Protein AF-A0A6B4WQ37-F1 (afdb_monomer_lite)

Organism: Clostridium sporogenes (NCBI:txid1509)

Radius of gyration: 26.39 Å; chains: 1; bounding box: 66×14×68 Å

Structure (mmCIF, N/CA/C/O backbone):
data_AF-A0A6B4WQ37-F1
#
_entry.id   AF-A0A6B4WQ37-F1
#
loop_
_atom_site.group_PDB
_atom_site.id
_atom_site.type_symbol
_atom_site.label_atom_id
_atom_site.label_alt_id
_atom_site.label_comp_id
_atom_site.label_asym_id
_atom_site.label_entity_id
_atom_site.label_seq_id
_atom_site.pdbx_PDB_ins_code
_atom_site.Cartn_x
_atom_site.Cartn_y
_atom_site.Cartn_z
_atom_site.occupancy
_atom_site.B_iso_or_equiv
_atom_site.auth_seq_id
_atom_site.auth_comp_id
_atom_site.auth_asym_id
_atom_site.auth_atom_id
_atom_site.pdbx_PDB_model_num
ATOM 1 N N . MET A 1 1 ? 25.338 1.725 -35.491 1.00 53.91 1 MET A N 1
ATOM 2 C CA . MET A 1 1 ? 24.394 2.801 -35.107 1.00 53.91 1 MET A CA 1
ATOM 3 C C . MET A 1 1 ? 23.328 2.186 -34.203 1.00 53.91 1 MET A C 1
ATOM 5 O O . MET A 1 1 ? 22.151 2.442 -34.369 1.00 53.91 1 MET A O 1
ATOM 9 N N . ASP A 1 2 ? 23.745 1.349 -33.245 1.00 59.06 2 ASP A N 1
ATOM 10 C CA . ASP A 1 2 ? 22.859 0.354 -32.608 1.00 59.06 2 ASP A CA 1
ATOM 11 C C . ASP A 1 2 ? 22.713 0.570 -31.101 1.00 59.06 2 ASP A C 1
ATOM 13 O O . ASP A 1 2 ? 21.792 0.063 -30.470 1.00 59.06 2 ASP A O 1
ATOM 17 N N . ILE A 1 3 ? 23.585 1.393 -30.516 1.00 57.78 3 ILE A N 1
ATOM 18 C CA . ILE A 1 3 ? 23.569 1.706 -29.084 1.00 57.78 3 ILE A CA 1
ATOM 19 C C . ILE A 1 3 ? 22.501 2.751 -28.736 1.00 57.78 3 ILE A C 1
ATOM 21 O O . ILE A 1 3 ? 21.958 2.727 -27.634 1.00 57.78 3 ILE A O 1
ATOM 25 N N . GLY A 1 4 ? 22.159 3.637 -29.680 1.00 60.47 4 GLY A N 1
ATOM 26 C CA . GLY A 1 4 ? 21.100 4.637 -29.509 1.00 60.47 4 GLY A CA 1
ATOM 27 C C . GLY A 1 4 ? 19.709 4.002 -29.503 1.00 60.47 4 GLY A C 1
ATOM 28 O O . GLY A 1 4 ? 18.904 4.304 -28.627 1.00 60.47 4 GLY A O 1
ATOM 29 N N . GLY A 1 5 ? 19.470 3.045 -30.409 1.00 64.44 5 GLY A N 1
ATOM 30 C CA . GLY A 1 5 ? 18.231 2.263 -30.448 1.00 64.44 5 GLY A CA 1
ATOM 31 C C . GLY A 1 5 ? 18.058 1.383 -29.209 1.00 64.44 5 GLY A C 1
ATOM 32 O O . GLY A 1 5 ? 16.998 1.401 -28.587 1.00 64.44 5 GLY A O 1
ATOM 33 N N . LEU A 1 6 ? 19.123 0.695 -28.779 1.00 65.00 6 LEU A N 1
ATOM 34 C CA . LEU A 1 6 ? 19.125 -0.080 -27.532 1.00 65.00 6 LEU A CA 1
ATOM 35 C C . LEU A 1 6 ? 18.926 0.802 -26.291 1.00 65.00 6 LEU A C 1
ATOM 37 O O . LEU A 1 6 ? 18.139 0.449 -25.416 1.00 65.00 6 LEU A O 1
ATOM 41 N N . SER A 1 7 ? 19.576 1.967 -26.214 1.00 61.47 7 SER A N 1
ATOM 42 C CA . SER A 1 7 ? 19.408 2.892 -25.082 1.00 61.47 7 SER A CA 1
ATOM 43 C C . SER A 1 7 ? 18.001 3.481 -25.027 1.00 61.47 7 SER A C 1
ATOM 45 O O . SER A 1 7 ? 17.446 3.624 -23.941 1.00 61.47 7 SER A O 1
ATOM 47 N N . MET A 1 8 ? 17.389 3.769 -26.178 1.00 69.50 8 MET A N 1
ATOM 48 C CA . MET A 1 8 ? 15.992 4.196 -26.255 1.00 69.50 8 MET A CA 1
ATOM 49 C C . MET A 1 8 ? 15.029 3.077 -25.853 1.00 69.50 8 MET A C 1
ATOM 51 O O . MET A 1 8 ? 14.114 3.335 -25.075 1.00 69.50 8 MET A O 1
ATOM 55 N N . ALA A 1 9 ? 15.250 1.841 -26.304 1.00 68.69 9 ALA A N 1
ATOM 56 C CA . ALA A 1 9 ? 14.433 0.690 -25.917 1.00 68.69 9 ALA A CA 1
ATOM 57 C C . ALA A 1 9 ? 14.527 0.399 -24.407 1.00 68.69 9 ALA A C 1
ATOM 59 O O . ALA A 1 9 ? 13.513 0.203 -23.737 1.00 68.69 9 ALA A O 1
ATOM 60 N N . LEU A 1 10 ? 15.736 0.457 -23.838 1.00 71.50 10 LEU A N 1
ATOM 61 C CA . LEU A 1 10 ? 15.956 0.325 -22.396 1.00 71.50 10 LEU A CA 1
ATOM 62 C C . LEU A 1 10 ? 15.323 1.480 -21.613 1.00 71.50 10 LEU A C 1
ATOM 64 O O . LEU A 1 10 ? 14.738 1.254 -20.555 1.00 71.50 10 LEU A O 1
ATOM 68 N N . ASN A 1 11 ? 15.412 2.711 -22.121 1.00 73.19 11 ASN A 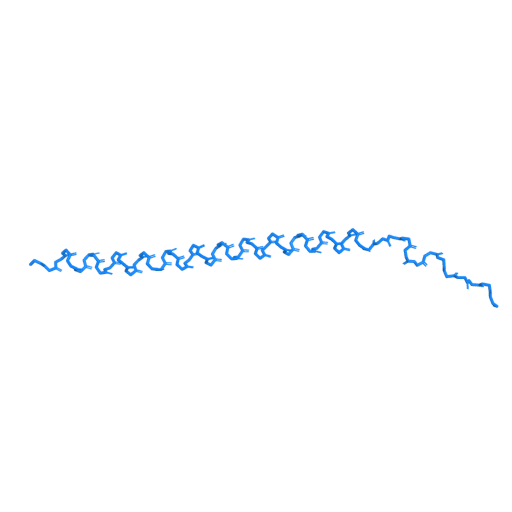N 1
ATOM 69 C CA . ASN A 1 11 ? 14.797 3.875 -21.488 1.00 73.19 11 ASN A CA 1
ATOM 70 C C . ASN A 1 11 ? 13.263 3.808 -21.529 1.00 73.19 11 ASN A C 1
ATOM 72 O O . ASN A 1 11 ? 12.619 4.150 -20.544 1.00 73.19 11 ASN A O 1
ATOM 76 N N . GLN A 1 12 ? 12.671 3.299 -22.613 1.00 71.12 12 GLN A N 1
ATOM 77 C CA . GLN A 1 12 ? 11.230 3.045 -22.692 1.00 71.12 12 GLN A CA 1
ATOM 78 C C . GLN A 1 12 ? 10.784 1.960 -21.702 1.00 71.12 12 GLN A C 1
ATOM 80 O O . GLN A 1 12 ? 9.783 2.141 -21.011 1.00 71.12 12 GLN A O 1
ATOM 85 N N . GLY A 1 13 ? 11.551 0.873 -21.556 1.00 75.31 13 GLY A N 1
ATOM 86 C CA . GLY A 1 13 ? 11.272 -0.165 -20.556 1.00 75.31 13 GLY A CA 1
ATOM 87 C C . GLY A 1 13 ? 11.381 0.343 -19.112 1.00 75.31 13 GLY A C 1
ATOM 88 O O . GLY A 1 13 ? 10.516 0.053 -18.283 1.00 75.31 13 GLY A O 1
ATOM 89 N N . LYS A 1 14 ? 12.405 1.153 -18.815 1.00 76.38 14 LYS A N 1
ATOM 90 C CA . LYS A 1 14 ? 12.563 1.819 -17.511 1.00 76.38 14 LYS A CA 1
ATOM 91 C C . LYS A 1 14 ? 11.440 2.816 -17.240 1.00 76.38 14 LYS A C 1
ATOM 93 O O . LYS A 1 14 ? 10.941 2.864 -16.120 1.00 76.38 14 LYS A O 1
ATOM 98 N N . LEU A 1 15 ? 11.025 3.577 -18.250 1.00 82.06 15 LEU A N 1
ATOM 99 C CA . LEU A 1 15 ? 9.917 4.520 -18.140 1.00 82.06 15 LEU A CA 1
ATOM 100 C C . LEU A 1 15 ? 8.604 3.796 -17.839 1.00 82.06 15 LEU A C 1
ATOM 102 O O . LEU A 1 15 ? 7.899 4.197 -16.919 1.00 82.06 15 LEU A O 1
ATOM 106 N N . ALA A 1 16 ? 8.304 2.706 -18.548 1.00 80.12 16 ALA A N 1
ATOM 107 C CA . ALA A 1 16 ? 7.110 1.906 -18.291 1.00 80.12 16 ALA A CA 1
ATOM 108 C C . ALA A 1 16 ? 7.087 1.374 -16.848 1.00 80.12 16 ALA A C 1
ATOM 110 O O . ALA A 1 16 ? 6.091 1.541 -16.148 1.00 80.12 16 ALA A O 1
ATOM 111 N N . GLN A 1 17 ? 8.207 0.831 -16.360 1.00 80.75 17 GLN A N 1
ATOM 112 C CA . GLN A 1 17 ? 8.324 0.384 -14.966 1.00 80.75 17 GLN A CA 1
ATOM 113 C C . GLN A 1 17 ? 8.175 1.536 -13.965 1.00 80.75 17 GLN A C 1
ATOM 115 O O . GLN A 1 17 ? 7.457 1.398 -12.976 1.00 80.75 17 GLN A O 1
ATOM 120 N N . ALA A 1 18 ? 8.808 2.684 -14.215 1.00 83.69 18 ALA A N 1
ATOM 121 C CA . ALA A 1 18 ? 8.712 3.855 -13.347 1.00 83.69 18 ALA A CA 1
ATOM 122 C C . ALA A 1 18 ? 7.279 4.405 -13.277 1.00 83.69 18 ALA A C 1
ATOM 124 O O . ALA A 1 18 ? 6.815 4.777 -12.197 1.00 83.69 18 ALA A O 1
ATOM 125 N N . VAL A 1 19 ? 6.556 4.413 -14.400 1.00 85.00 19 VAL A N 1
ATOM 126 C CA . VAL A 1 19 ? 5.141 4.799 -14.462 1.00 85.00 19 VAL A CA 1
ATOM 127 C C . VAL A 1 19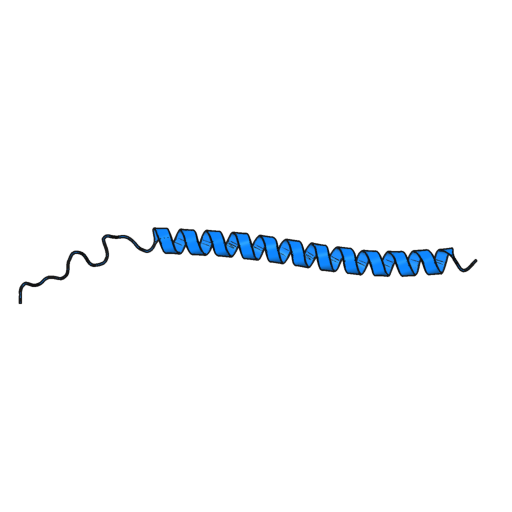 ? 4.278 3.795 -13.7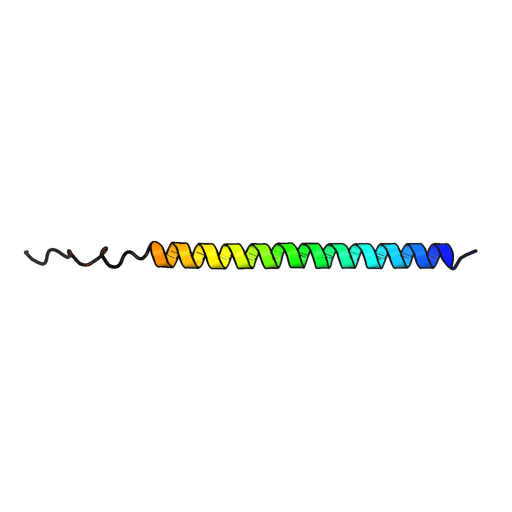03 1.00 85.00 19 VAL A C 1
ATOM 129 O O . VAL A 1 19 ? 3.478 4.215 -12.873 1.00 85.00 19 VAL A O 1
ATOM 132 N N . SER A 1 20 ? 4.469 2.486 -13.901 1.00 83.25 20 SER A N 1
ATOM 133 C CA . SER A 1 20 ? 3.735 1.457 -13.151 1.00 83.25 20 SER A CA 1
ATOM 134 C C . SER A 1 20 ? 3.967 1.558 -11.641 1.00 83.25 20 SER A C 1
ATOM 136 O O . SER A 1 20 ? 3.010 1.498 -10.874 1.00 83.25 20 SER A O 1
ATOM 138 N N . LEU A 1 21 ? 5.212 1.774 -11.203 1.00 88.69 21 LEU A N 1
ATOM 139 C CA . LEU A 1 21 ? 5.542 1.983 -9.790 1.00 88.69 21 LEU A CA 1
ATOM 140 C C . LEU A 1 21 ? 4.925 3.271 -9.241 1.00 88.69 21 LEU A C 1
ATOM 142 O O . LEU A 1 21 ? 4.426 3.286 -8.117 1.00 88.69 21 LEU A O 1
ATOM 146 N N . SER A 1 22 ? 4.936 4.348 -10.027 1.00 87.31 22 SER A N 1
ATOM 147 C CA . SER A 1 22 ? 4.334 5.623 -9.632 1.00 87.31 22 SER A CA 1
ATOM 148 C C . SER A 1 22 ? 2.818 5.506 -9.513 1.00 87.31 22 SER A C 1
ATOM 150 O O . SER A 1 22 ? 2.256 5.962 -8.523 1.00 87.31 22 SER A O 1
ATOM 152 N N . LEU A 1 23 ? 2.161 4.835 -10.463 1.00 88.81 23 LEU A N 1
ATOM 153 C CA . LEU A 1 23 ? 0.731 4.549 -10.405 1.00 88.81 23 LEU A CA 1
ATOM 154 C C . LEU A 1 23 ? 0.400 3.690 -9.183 1.00 88.81 23 LEU A C 1
ATOM 156 O O . LEU A 1 23 ? -0.483 4.052 -8.416 1.00 88.81 23 LEU A O 1
ATOM 160 N N . MET A 1 24 ? 1.159 2.619 -8.942 1.00 89.94 24 MET A N 1
ATOM 161 C CA . MET A 1 24 ? 0.986 1.781 -7.755 1.00 89.94 24 MET A CA 1
ATOM 162 C C . MET A 1 24 ? 1.147 2.589 -6.461 1.00 89.94 24 MET A C 1
ATOM 164 O O . MET A 1 24 ? 0.363 2.421 -5.530 1.00 89.94 24 MET A O 1
ATOM 168 N N . LYS A 1 25 ? 2.121 3.506 -6.402 1.00 87.19 25 LYS A N 1
ATOM 169 C CA . LYS A 1 25 ? 2.333 4.400 -5.256 1.00 87.19 25 LYS A CA 1
ATOM 170 C C . LYS A 1 25 ? 1.172 5.376 -5.066 1.00 87.19 25 LYS A C 1
ATOM 172 O O . LYS A 1 25 ? 0.749 5.581 -3.933 1.00 87.19 25 LYS A O 1
ATOM 177 N N . ILE A 1 26 ? 0.644 5.947 -6.149 1.00 90.06 26 ILE A N 1
ATOM 178 C CA . ILE A 1 26 ? -0.551 6.801 -6.112 1.00 90.06 26 ILE A CA 1
ATOM 179 C C . ILE A 1 26 ? -1.736 5.994 -5.580 1.00 90.06 26 ILE A C 1
ATOM 181 O O . ILE A 1 26 ? -2.347 6.403 -4.600 1.00 90.06 26 ILE A O 1
ATOM 185 N N . THR A 1 27 ? -2.003 4.812 -6.139 1.00 85.19 27 THR A N 1
ATOM 186 C CA . THR A 1 27 ? -3.080 3.925 -5.680 1.00 85.19 27 THR A CA 1
ATOM 187 C C . THR A 1 27 ? -2.920 3.544 -4.209 1.00 85.19 27 THR A C 1
ATOM 189 O O . THR A 1 27 ? -3.897 3.562 -3.466 1.00 85.19 27 THR A O 1
ATOM 192 N N . MET A 1 28 ? -1.702 3.237 -3.757 1.00 85.62 28 MET A N 1
ATOM 193 C CA . MET A 1 28 ? -1.432 2.901 -2.359 1.00 85.62 28 MET A CA 1
ATOM 194 C C . MET A 1 28 ? -1.657 4.098 -1.427 1.00 85.62 28 MET A C 1
ATOM 196 O O . MET A 1 28 ? -2.259 3.934 -0.367 1.00 85.62 28 MET A O 1
ATOM 200 N N . ASN A 1 29 ? -1.220 5.297 -1.821 1.00 85.94 29 ASN A N 1
ATOM 201 C CA . ASN A 1 29 ? -1.466 6.522 -1.062 1.00 85.94 29 ASN A CA 1
ATOM 202 C C . ASN A 1 29 ? -2.968 6.820 -0.968 1.00 85.94 29 ASN A C 1
ATOM 204 O O . ASN A 1 29 ? -3.476 6.992 0.135 1.00 85.94 29 ASN A O 1
ATOM 208 N N . THR A 1 30 ? -3.692 6.768 -2.090 1.00 81.75 30 THR A N 1
ATOM 209 C CA . THR A 1 30 ? -5.151 6.945 -2.120 1.00 81.75 30 THR A CA 1
ATOM 210 C C . THR A 1 30 ? -5.864 5.894 -1.272 1.00 81.75 30 THR A C 1
ATOM 212 O O . THR A 1 30 ? -6.759 6.219 -0.499 1.00 81.75 30 THR A O 1
ATOM 215 N N . SER A 1 31 ? -5.450 4.626 -1.350 1.00 77.19 31 SER A N 1
ATOM 216 C CA . SER A 1 31 ? -6.015 3.563 -0.515 1.00 77.19 31 SER A CA 1
ATOM 217 C C . SER A 1 31 ? -5.776 3.816 0.973 1.00 77.19 31 SER A C 1
ATOM 219 O O . SER A 1 31 ? -6.645 3.506 1.786 1.00 77.19 31 SER A O 1
ATOM 221 N N . LYS A 1 32 ? -4.610 4.355 1.343 1.00 79.06 32 LYS A N 1
ATOM 222 C CA . LYS A 1 32 ? -4.275 4.677 2.732 1.00 79.06 32 LYS A CA 1
ATOM 223 C C . LYS A 1 32 ? -5.097 5.857 3.245 1.00 79.06 32 LYS A C 1
ATOM 225 O O . LYS A 1 32 ? -5.627 5.773 4.347 1.00 79.06 32 LYS A O 1
ATOM 230 N N . GLU A 1 33 ? -5.236 6.916 2.454 1.00 82.50 33 GLU A N 1
ATOM 231 C CA . GLU A 1 33 ? -6.066 8.082 2.787 1.00 82.50 33 GLU A CA 1
ATOM 232 C C . GLU A 1 33 ? -7.539 7.692 2.950 1.00 82.50 33 GLU A C 1
ATOM 234 O O . GLU A 1 33 ? -8.153 8.025 3.962 1.00 82.50 33 GLU A O 1
ATOM 239 N N . ASN A 1 34 ? -8.073 6.883 2.030 1.00 79.44 34 ASN A N 1
ATOM 240 C CA . ASN A 1 34 ? -9.439 6.370 2.124 1.00 79.44 34 ASN A CA 1
ATOM 241 C C . ASN A 1 34 ? -9.643 5.485 3.361 1.00 79.44 34 ASN A C 1
ATOM 243 O O . ASN A 1 34 ? -10.675 5.578 4.020 1.00 79.44 34 ASN A O 1
ATOM 247 N N . ALA A 1 35 ? -8.669 4.636 3.709 1.00 74.44 35 ALA A N 1
ATOM 248 C CA . ALA A 1 35 ? -8.755 3.797 4.903 1.00 74.44 35 ALA A CA 1
ATOM 249 C C . ALA A 1 35 ? -8.734 4.623 6.201 1.00 74.44 35 ALA A C 1
ATOM 251 O O . ALA A 1 35 ? -9.459 4.297 7.145 1.00 74.44 35 ALA A O 1
ATOM 252 N N . VAL A 1 36 ? -7.940 5.700 6.251 1.00 81.69 36 VAL A N 1
ATOM 253 C CA . VAL A 1 36 ? -7.919 6.637 7.385 1.00 81.69 36 VAL A CA 1
ATOM 254 C C . VAL A 1 36 ? -9.258 7.362 7.499 1.00 81.69 36 VAL A C 1
ATOM 256 O O . VAL A 1 36 ? -9.873 7.281 8.558 1.00 81.69 36 VAL A O 1
ATOM 259 N N . GLN A 1 37 ? -9.765 7.954 6.411 1.00 81.50 37 GLN A N 1
ATOM 260 C CA . GLN A 1 37 ? -11.079 8.612 6.410 1.00 81.50 37 GLN A CA 1
ATOM 261 C C . GLN A 1 37 ? -12.209 7.656 6.796 1.00 81.50 37 GLN A C 1
ATOM 263 O O . GLN A 1 37 ? -13.077 8.012 7.584 1.00 81.50 37 GLN A O 1
ATOM 268 N N . MET A 1 38 ? -12.199 6.422 6.287 1.00 80.38 38 MET A N 1
ATOM 269 C CA . MET A 1 38 ? -13.204 5.424 6.651 1.00 80.38 38 MET A CA 1
ATOM 270 C C . MET A 1 38 ? -13.123 5.058 8.138 1.00 80.38 38 MET A C 1
ATOM 272 O O . MET A 1 38 ? -14.149 4.916 8.795 1.00 80.38 38 MET A O 1
ATOM 276 N N . THR A 1 39 ? -11.914 4.949 8.691 1.00 78.50 39 THR A N 1
ATOM 277 C CA . THR A 1 39 ? -11.710 4.687 10.123 1.00 78.50 39 THR A CA 1
ATOM 278 C C . THR A 1 39 ? -12.168 5.864 10.984 1.00 78.50 39 THR A C 1
ATOM 280 O O . THR A 1 39 ? -12.767 5.646 12.034 1.00 78.50 39 THR A O 1
ATOM 283 N N . GLU A 1 40 ? -11.906 7.100 10.560 1.00 79.50 40 GLU A N 1
ATOM 284 C CA . GLU A 1 40 ? -12.376 8.317 11.233 1.00 79.50 40 GLU A CA 1
ATOM 285 C C . GLU A 1 40 ? -13.903 8.419 11.194 1.00 79.50 40 GLU A C 1
ATOM 287 O O . GLU A 1 40 ? -14.515 8.565 12.247 1.00 79.50 40 GLU A O 1
ATOM 292 N N . MET A 1 41 ? -14.534 8.192 10.037 1.00 78.44 41 MET A N 1
ATOM 293 C CA . MET A 1 41 ? -15.996 8.144 9.925 1.00 78.44 41 MET A CA 1
ATOM 294 C C . MET A 1 41 ? -16.615 7.055 10.803 1.00 78.44 41 MET A C 1
ATOM 296 O O . MET A 1 41 ? -17.638 7.291 11.437 1.00 78.44 41 MET A O 1
ATOM 300 N N . ILE A 1 42 ? -16.010 5.864 10.878 1.00 78.19 42 ILE A N 1
ATOM 301 C CA . ILE A 1 42 ? -16.490 4.804 11.776 1.00 78.19 42 ILE A CA 1
ATOM 302 C C . ILE A 1 42 ? -16.362 5.248 13.234 1.00 78.19 42 ILE A C 1
ATOM 304 O O . ILE A 1 42 ? -17.309 5.061 13.991 1.00 78.19 42 ILE A O 1
ATOM 308 N N . LYS A 1 43 ? -15.235 5.859 13.626 1.00 72.19 43 LYS A N 1
ATOM 309 C CA . LYS A 1 43 ? -15.013 6.385 14.984 1.00 72.19 43 LYS A CA 1
ATOM 310 C C . LYS A 1 43 ? -15.992 7.495 15.361 1.00 72.19 43 LYS A C 1
ATOM 312 O O . LYS A 1 43 ? -16.423 7.538 16.505 1.00 72.19 43 LYS A O 1
ATOM 317 N N . GLU A 1 44 ? -16.346 8.373 14.432 1.00 69.31 44 GLU A N 1
ATOM 318 C CA . GLU A 1 44 ? -17.367 9.400 14.661 1.00 69.31 44 GLU A CA 1
ATOM 319 C C . GLU A 1 44 ? -18.786 8.807 14.650 1.00 69.31 44 GLU A C 1
ATOM 321 O O . GLU A 1 44 ? -19.656 9.25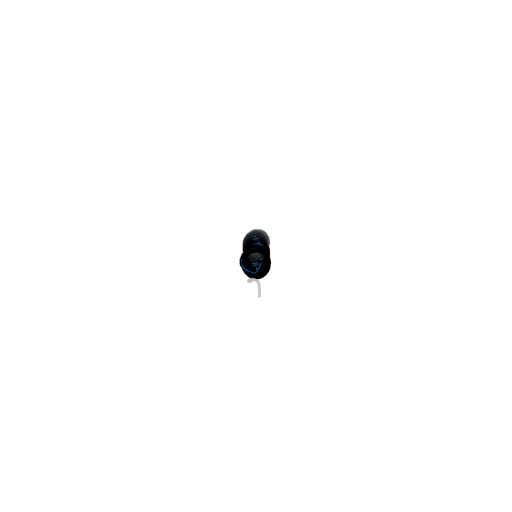2 15.397 1.00 69.31 44 GLU A O 1
ATOM 326 N N . SER A 1 45 ? -19.021 7.762 13.848 1.00 65.12 45 SER A N 1
ATOM 327 C CA . SER A 1 45 ? -20.316 7.085 13.741 1.00 65.12 45 SER A CA 1
ATOM 328 C C . SER A 1 45 ? -20.630 6.158 14.918 1.00 65.12 45 SER A C 1
ATOM 330 O O . SER A 1 45 ? -21.815 5.903 15.157 1.00 65.12 45 SER A O 1
ATOM 332 N N . VAL A 1 46 ? -19.639 5.659 15.674 1.00 61.69 46 VAL A N 1
ATOM 333 C CA . VAL A 1 46 ? -19.889 5.070 17.004 1.00 61.69 46 VAL A CA 1
ATOM 334 C C . VAL A 1 46 ? -20.201 6.189 17.993 1.00 61.69 46 VAL A C 1
ATOM 336 O O . VAL A 1 46 ? -19.417 6.547 18.866 1.00 61.69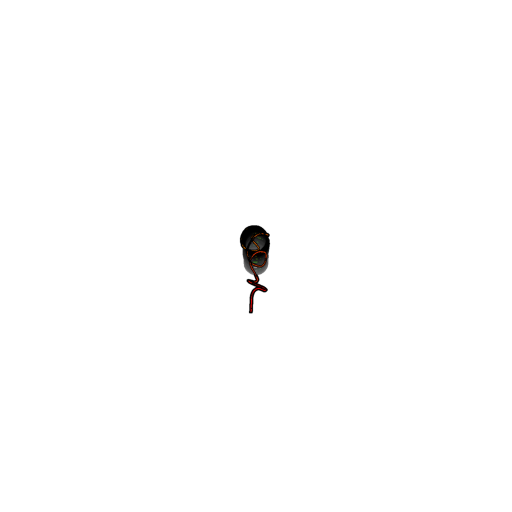 46 VAL A O 1
ATOM 339 N N . ASN A 1 47 ? -21.391 6.762 17.837 1.00 60.06 47 ASN A N 1
ATOM 340 C CA . ASN A 1 47 ? -21.951 7.710 18.778 1.00 60.06 47 ASN A CA 1
ATOM 341 C C . ASN A 1 47 ? -22.085 7.000 20.147 1.00 60.06 47 ASN A C 1
ATOM 343 O O . ASN A 1 47 ? -22.775 5.985 20.241 1.00 60.06 47 ASN A O 1
ATOM 347 N N . PRO A 1 48 ? -21.459 7.493 21.228 1.00 61.66 48 PRO A N 1
ATOM 348 C CA . PRO A 1 48 ? -21.493 6.835 22.540 1.00 61.66 48 PRO A CA 1
ATOM 349 C C . PRO A 1 48 ? -22.898 6.788 23.172 1.00 61.66 48 PRO A C 1
ATOM 351 O O . PRO A 1 48 ? -23.093 6.151 24.204 1.00 61.66 48 PRO A O 1
ATOM 354 N N . ASN A 1 49 ? -23.882 7.452 22.556 1.00 57.44 49 ASN A N 1
ATOM 355 C CA . ASN A 1 49 ? -25.256 7.551 23.039 1.00 57.44 49 ASN A CA 1
ATOM 356 C C . ASN A 1 49 ? -26.212 6.490 22.451 1.00 57.44 49 ASN A C 1
ATOM 358 O O . ASN A 1 49 ? -27.345 6.380 22.924 1.00 57.44 49 ASN A O 1
ATOM 362 N N . ILE A 1 50 ? -25.804 5.694 21.447 1.00 61.47 50 ILE A N 1
ATOM 363 C CA . ILE A 1 50 ? -26.653 4.608 20.912 1.00 61.47 50 ILE A CA 1
ATOM 364 C C . ILE A 1 50 ? -26.465 3.357 21.780 1.00 61.47 50 ILE A C 1
ATOM 366 O O . ILE A 1 50 ? -25.581 2.539 21.552 1.00 61.47 50 ILE A O 1
ATOM 370 N N . GLY A 1 51 ? -27.279 3.257 22.832 1.00 56.50 51 GLY A N 1
ATOM 371 C CA . GLY A 1 51 ? -27.258 2.145 23.791 1.00 56.50 51 GLY A CA 1
ATOM 372 C C . GLY A 1 51 ? -27.575 2.535 25.238 1.00 56.50 51 GLY A C 1
ATOM 373 O O . GLY A 1 51 ? -27.783 1.654 26.062 1.00 56.50 51 GLY A O 1
ATOM 374 N N . GLN A 1 52 ? -27.650 3.833 25.565 1.00 57.78 52 GLN A N 1
ATOM 375 C CA . GLN A 1 52 ? -27.920 4.286 26.940 1.00 57.78 52 GLN A CA 1
ATOM 376 C C . GLN A 1 52 ? -29.403 4.266 27.349 1.00 57.78 52 GLN A C 1
ATOM 378 O O . GLN A 1 52 ? -29.694 4.307 28.539 1.00 57.78 52 GLN A O 1
ATOM 383 N N . ASN A 1 53 ? -30.339 4.161 26.401 1.00 60.84 53 ASN A N 1
ATOM 384 C CA . ASN A 1 53 ? -31.773 4.034 26.689 1.00 60.84 53 ASN A CA 1
ATOM 385 C C . ASN A 1 53 ? -32.264 2.612 26.382 1.00 60.84 53 ASN A C 1
ATOM 387 O O . ASN A 1 53 ? -33.104 2.411 25.508 1.00 60.84 53 ASN A O 1
ATOM 391 N N . ILE A 1 54 ? -31.717 1.611 27.075 1.00 63.03 54 ILE A N 1
ATOM 392 C CA . ILE A 1 54 ? -32.427 0.337 27.229 1.00 63.03 54 ILE A CA 1
ATOM 393 C C . ILE A 1 54 ? -33.487 0.594 28.301 1.00 63.03 54 ILE A C 1
ATOM 395 O O . ILE A 1 54 ? -33.158 0.732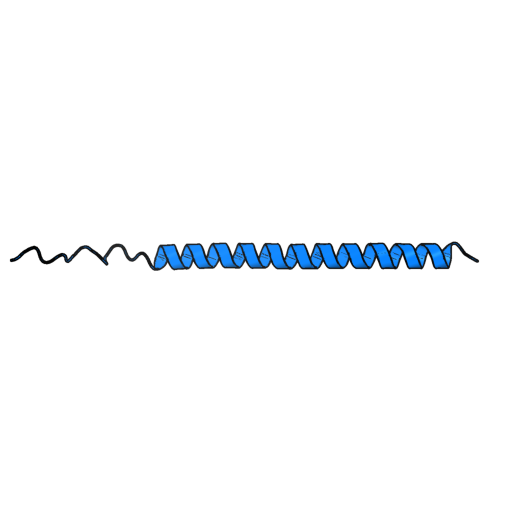 29.479 1.00 63.03 54 ILE A O 1
ATOM 399 N N . ASP A 1 55 ? -34.745 0.731 27.884 1.00 65.19 55 ASP A N 1
ATOM 400 C CA . ASP A 1 55 ? -35.879 0.846 28.798 1.00 65.19 55 ASP A CA 1
ATOM 401 C C . ASP A 1 55 ? -36.049 -0.480 29.554 1.00 65.19 55 ASP A C 1
ATOM 403 O O . ASP A 1 55 ? -36.629 -1.442 29.058 1.00 65.19 55 ASP A O 1
ATOM 407 N N . LEU A 1 56 ? -35.456 -0.550 30.747 1.00 61.16 56 LEU A N 1
ATOM 408 C CA . LEU A 1 56 ? -35.562 -1.677 31.676 1.00 61.16 56 LEU A CA 1
ATOM 409 C C . LEU A 1 56 ? -36.846 -1.616 32.527 1.00 61.16 56 LEU A C 1
ATOM 411 O O . LEU A 1 56 ? -36.905 -2.249 33.580 1.00 61.16 56 LEU A O 1
ATOM 415 N N . LYS A 1 57 ? -37.878 -0.863 32.121 1.00 58.25 57 LYS A N 1
ATOM 416 C CA . LYS A 1 57 ? -39.198 -0.922 32.764 1.00 58.25 57 LYS A CA 1
ATOM 417 C C . LYS A 1 57 ? -40.151 -1.818 31.976 1.00 58.25 57 LYS A C 1
ATOM 419 O O . LYS A 1 57 ? -40.951 -1.349 31.173 1.00 58.25 57 LYS A O 1
ATOM 424 N N . GLY A 1 58 ? -40.077 -3.110 32.280 1.00 48.81 58 GLY A N 1
ATOM 425 C CA . GLY A 1 58 ? -41.090 -4.121 31.980 1.00 48.81 58 GLY A CA 1
ATOM 426 C C . GLY A 1 58 ? -41.241 -5.049 33.169 1.00 48.81 58 GLY A C 1
ATOM 427 O O . GLY A 1 58 ? -40.192 -5.558 33.620 1.00 48.81 58 GLY A O 1
#

pLDDT: mean 72.84, std 10.99, range [48.81, 90.06]

Foldseek 3Di:
DCVVVVVVVVVVVVVVVVVVVVVVVVVVVVVVVVVVVVVVVVVVVVPVPVPPPPPPPD

Sequence (58 aa):
MDIGGLSMALNQGKLAQAVSLSLMKITMNTSKENAVQMTEMIKESVNPNIGQNIDLKG

Secondary structure (DSSP, 8-state):
--HHHHHHHHHHHHHHHHHHHHHHHHHHHHHHHHHHHHHHHHHHHS-TTTTS------

InterPro domains:
  IPR025906 Putative motility protein [PF14070] (3-57)